Protein AF-A0A1A8JQ58-F1 (afdb_monomer)

pLDDT: mean 70.33, std 23.55, range [26.0, 95.44]

Radius of gyration: 21.91 Å; Cα contacts (8 Å, |Δi|>4): 118; chains: 1; bounding box: 47×57×50 Å

Foldseek 3Di:
DDDDDDDDDDDDPDPPDDDDDPDDDDDDDDPDDPPPQQWFAQPPPRDTDSCQLVCCVPVVCVPPLNVVLPVDDPPDPSSVVSSVVRRVNSLVVVQVVCVVVVDDDRRDDCVPPDPPPPVQWDAAPQPRDIDGVVCNVVCNVVPPSVVD

Secondary structure (DSSP, 8-state):
---------PPP------------------S--------EE-TTT--EESSHHHHHHHH-TTSHHHHHHHTSPTT-HHHHHHHHHHHHHHHHHHHHHHHHHS-S-----GGG-----GGGEEE-TTT--EEEHHHHHHHHHH-GGG--

Structure (mmCIF, N/CA/C/O backbone):
data_AF-A0A1A8JQ58-F1
#
_entry.id   AF-A0A1A8JQ58-F1
#
loop_
_atom_site.group_PDB
_atom_site.id
_atom_site.type_symbol
_atom_site.label_atom_id
_atom_site.label_alt_id
_atom_site.label_comp_id
_atom_site.label_asym_id
_atom_site.label_entity_id
_atom_site.label_seq_id
_atom_site.pdbx_PDB_ins_code
_atom_site.Cartn_x
_atom_site.Cartn_y
_atom_site.Cartn_z
_atom_site.occupancy
_atom_site.B_iso_or_equiv
_atom_site.auth_seq_id
_atom_site.auth_comp_id
_atom_site.auth_asym_id
_atom_site.auth_atom_id
_atom_site.pdbx_PDB_model_num
ATOM 1 N N . TRP A 1 1 ? -5.346 -40.065 -36.078 1.00 35.44 1 TRP A N 1
ATOM 2 C CA . TRP A 1 1 ? -5.705 -38.880 -35.277 1.00 35.44 1 TRP A CA 1
ATOM 3 C C . TRP A 1 1 ? -4.921 -38.886 -33.973 1.00 35.44 1 TRP A C 1
ATOM 5 O O . TRP A 1 1 ? -4.879 -39.916 -33.319 1.00 35.44 1 TRP A O 1
ATOM 15 N N . LYS A 1 2 ? -4.243 -37.777 -33.650 1.00 31.02 2 LYS A N 1
ATOM 16 C CA . LYS A 1 2 ? -3.506 -37.555 -32.393 1.00 31.02 2 LYS A CA 1
ATOM 17 C C . LYS A 1 2 ? -4.414 -36.861 -31.368 1.00 31.02 2 LYS A C 1
ATOM 19 O O . LYS A 1 2 ? -5.192 -36.009 -31.791 1.00 31.02 2 LYS A O 1
ATOM 24 N N . LYS A 1 3 ? -4.248 -37.172 -30.075 1.00 28.34 3 LYS A N 1
ATOM 25 C CA . LYS A 1 3 ? -4.543 -36.348 -28.872 1.00 28.34 3 LYS A CA 1
ATOM 26 C C . LYS A 1 3 ? -4.002 -37.116 -27.644 1.00 28.34 3 LYS A C 1
ATOM 28 O O . LYS A 1 3 ? -4.398 -38.256 -27.459 1.00 28.34 3 LYS A O 1
ATOM 33 N N . THR A 1 4 ? -2.863 -36.730 -27.054 1.00 28.05 4 THR A N 1
ATOM 34 C CA . THR A 1 4 ? -2.572 -35.682 -26.034 1.00 28.05 4 THR A CA 1
ATOM 35 C C . THR A 1 4 ? -2.567 -36.242 -24.611 1.00 28.05 4 THR A C 1
ATOM 37 O O . THR A 1 4 ? -3.642 -36.492 -24.087 1.00 28.05 4 THR A O 1
ATOM 40 N N . THR A 1 5 ? -1.384 -36.298 -23.986 1.00 27.77 5 THR A N 1
ATOM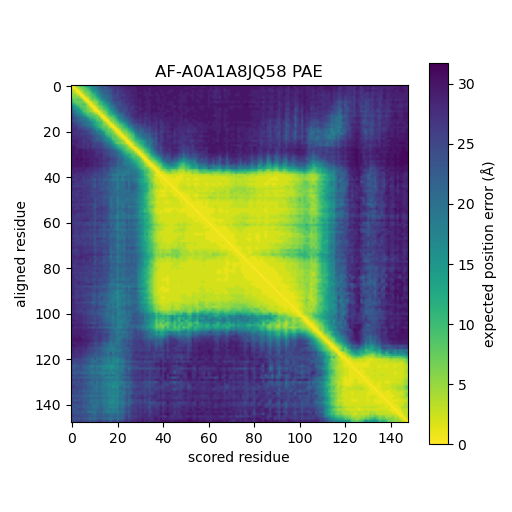 41 C CA . THR A 1 5 ? -1.175 -36.100 -22.537 1.00 27.77 5 THR A CA 1
ATOM 42 C C . THR A 1 5 ? 0.253 -35.588 -22.283 1.00 27.77 5 THR A C 1
ATOM 44 O O . THR A 1 5 ? 1.228 -36.285 -22.543 1.00 27.77 5 THR A O 1
ATOM 47 N N . GLU A 1 6 ? 0.313 -34.330 -21.836 1.00 29.55 6 GLU A N 1
ATOM 48 C CA . GLU A 1 6 ? 1.164 -33.792 -20.759 1.00 29.55 6 GLU A CA 1
ATOM 49 C C . GLU A 1 6 ? 2.694 -33.869 -20.915 1.00 29.55 6 GLU A C 1
ATOM 51 O O . GLU A 1 6 ? 3.373 -34.765 -20.425 1.00 29.55 6 GLU A O 1
ATOM 56 N N . THR A 1 7 ? 3.248 -32.833 -21.550 1.00 29.50 7 THR A N 1
ATOM 57 C CA . THR A 1 7 ? 4.674 -32.487 -21.508 1.00 29.50 7 THR A CA 1
ATOM 58 C C . THR A 1 7 ? 4.883 -31.404 -20.453 1.00 29.50 7 THR A C 1
ATOM 60 O O . THR A 1 7 ? 4.237 -30.357 -20.509 1.00 29.50 7 THR A O 1
ATOM 63 N N . GLY A 1 8 ? 5.777 -31.661 -19.494 1.00 31.98 8 GLY A N 1
ATOM 64 C CA . GLY A 1 8 ? 6.240 -30.666 -18.532 1.00 31.98 8 GLY A CA 1
ATOM 65 C C . GLY A 1 8 ? 6.781 -29.441 -19.260 1.00 31.98 8 GLY A C 1
ATOM 66 O O . GLY A 1 8 ? 7.659 -29.556 -20.112 1.00 31.98 8 GLY A O 1
ATOM 67 N N . GLN A 1 9 ? 6.222 -28.272 -18.959 1.00 29.97 9 GLN A N 1
ATOM 68 C CA . GLN A 1 9 ? 6.724 -27.026 -19.514 1.00 29.97 9 GLN A CA 1
ATOM 69 C C . GLN A 1 9 ? 7.868 -26.515 -18.650 1.00 29.97 9 GLN A C 1
ATOM 71 O O . GLN A 1 9 ? 7.718 -26.143 -17.487 1.00 29.97 9 GLN A O 1
ATOM 76 N N . GLU A 1 10 ? 9.024 -26.565 -19.285 1.00 26.00 10 GLU A N 1
ATOM 77 C CA . GLU A 1 10 ? 10.330 -26.162 -18.820 1.00 26.00 10 GLU A CA 1
ATOM 78 C C . GLU A 1 10 ? 10.377 -24.641 -18.627 1.00 26.00 10 GLU A C 1
ATOM 80 O O . GLU A 1 10 ? 9.840 -23.861 -19.417 1.00 26.00 10 GLU A O 1
ATOM 85 N N . ILE A 1 11 ? 11.003 -24.223 -17.531 1.00 31.53 11 ILE A N 1
ATOM 86 C CA . ILE A 1 11 ? 11.161 -22.825 -17.131 1.00 31.53 11 ILE A CA 1
ATOM 87 C C . ILE A 1 11 ? 12.134 -22.148 -18.113 1.00 31.53 11 ILE A C 1
ATOM 89 O O . ILE A 1 11 ? 13.271 -22.611 -18.232 1.00 31.53 11 ILE A O 1
ATOM 93 N N . PRO A 1 12 ? 11.756 -21.042 -18.785 1.00 28.25 12 PRO A N 1
ATOM 94 C CA . PRO A 1 12 ? 12.654 -20.341 -19.693 1.00 28.25 12 PRO A CA 1
ATOM 95 C C . PRO A 1 12 ? 13.896 -19.801 -18.976 1.00 28.25 12 PRO A C 1
ATOM 97 O O . PRO A 1 12 ? 13.846 -18.921 -18.113 1.00 28.25 12 PRO A O 1
ATOM 100 N N . SER A 1 13 ? 15.038 -20.338 -19.381 1.00 34.62 13 SER A N 1
ATOM 101 C CA . SER A 1 13 ? 16.385 -19.946 -18.997 1.00 34.62 13 SER A CA 1
ATOM 102 C C . SER A 1 13 ? 16.757 -18.577 -19.581 1.00 34.62 13 SER A C 1
ATOM 104 O O . SER A 1 13 ? 17.356 -18.491 -20.651 1.00 34.62 13 SER A O 1
ATOM 106 N N . SER A 1 14 ? 16.447 -17.491 -18.868 1.00 35.22 14 SER A N 1
ATOM 107 C CA . SER A 1 14 ? 17.116 -16.194 -19.075 1.00 35.22 14 SER A CA 1
ATOM 108 C C . SER A 1 14 ? 17.151 -15.314 -17.816 1.00 35.22 14 SER A C 1
ATOM 110 O O . SER A 1 14 ? 16.822 -14.132 -17.854 1.00 35.22 14 SER A O 1
ATOM 112 N N . LEU A 1 15 ? 17.598 -15.852 -16.679 1.00 38.97 15 LEU A N 1
ATOM 113 C CA . LEU A 1 15 ? 18.002 -15.028 -15.531 1.00 38.97 15 LEU A CA 1
ATOM 114 C C . LEU A 1 15 ? 19.450 -14.555 -15.724 1.00 38.97 15 LEU A C 1
ATOM 116 O O . LEU A 1 15 ? 20.378 -15.015 -15.061 1.00 38.97 15 LEU A O 1
ATOM 120 N N . LYS A 1 16 ? 19.658 -13.640 -16.677 1.00 38.31 16 LYS A N 1
ATOM 121 C CA . LYS A 1 16 ? 20.920 -12.903 -16.809 1.00 38.31 16 LYS A CA 1
ATOM 122 C C . LYS A 1 16 ? 20.882 -11.684 -15.883 1.00 38.31 16 LYS A C 1
ATOM 124 O O . LYS A 1 16 ? 20.325 -10.650 -16.213 1.00 38.31 16 LYS A O 1
ATOM 129 N N . THR A 1 17 ? 21.464 -11.884 -14.702 1.00 41.00 17 THR A N 1
ATOM 130 C CA . THR A 1 17 ? 22.245 -10.926 -13.900 1.00 41.00 17 THR A CA 1
ATOM 131 C C . THR A 1 17 ? 21.737 -9.478 -13.817 1.00 41.00 17 THR A C 1
ATOM 133 O O . THR A 1 17 ? 22.127 -8.631 -14.612 1.00 41.00 17 THR A O 1
ATOM 136 N N . CYS A 1 18 ? 21.031 -9.142 -12.735 1.00 30.58 18 CYS A N 1
ATOM 137 C CA . CYS A 1 18 ? 20.957 -7.763 -12.243 1.00 30.58 18 CYS A CA 1
ATOM 138 C C . CYS A 1 18 ? 22.007 -7.577 -11.137 1.00 30.58 18 CYS A C 1
ATOM 140 O O . CYS A 1 18 ? 21.738 -7.778 -9.956 1.00 30.58 18 CYS A O 1
ATOM 142 N N . LYS A 1 19 ? 23.237 -7.240 -11.535 1.00 43.31 19 LYS A N 1
ATOM 143 C CA . LYS A 1 19 ? 24.224 -6.609 -10.652 1.00 43.31 19 LYS A CA 1
ATOM 144 C C . LYS A 1 19 ? 24.022 -5.109 -10.795 1.00 43.31 19 LYS A C 1
ATOM 146 O O . LYS A 1 19 ? 24.192 -4.631 -11.905 1.00 43.31 19 LYS A O 1
ATOM 151 N N . ASN A 1 20 ? 23.637 -4.432 -9.715 1.00 35.34 20 ASN A N 1
ATOM 152 C CA . ASN A 1 20 ? 23.972 -3.038 -9.391 1.00 35.34 20 ASN A CA 1
ATOM 153 C C . ASN A 1 20 ? 23.455 -2.756 -7.970 1.00 35.34 20 ASN A C 1
ATOM 155 O O . ASN A 1 20 ? 22.331 -2.305 -7.771 1.00 35.34 20 ASN A O 1
ATOM 159 N N . ILE A 1 21 ? 24.278 -3.100 -6.977 1.00 37.28 21 ILE A N 1
ATOM 160 C CA . ILE A 1 21 ? 24.116 -2.686 -5.582 1.00 37.28 21 ILE A CA 1
ATOM 161 C C . ILE A 1 21 ? 25.004 -1.452 -5.426 1.00 37.28 21 ILE A C 1
ATOM 163 O O . ILE A 1 21 ? 26.226 -1.566 -5.483 1.00 37.28 21 ILE A O 1
ATOM 167 N N . LEU A 1 22 ? 24.408 -0.272 -5.272 1.00 36.56 22 LEU A N 1
ATOM 168 C CA . LEU A 1 22 ? 25.140 0.897 -4.790 1.00 36.56 22 LEU A CA 1
ATOM 169 C C . LEU A 1 22 ? 25.263 0.766 -3.268 1.00 36.56 22 LEU A C 1
ATOM 171 O O . LEU A 1 22 ? 24.379 1.160 -2.512 1.00 36.56 22 LEU A O 1
ATOM 175 N N . GLU A 1 23 ? 26.361 0.146 -2.838 1.00 33.22 23 GLU A N 1
ATOM 176 C CA . GLU A 1 23 ? 26.880 0.255 -1.477 1.00 33.22 23 GLU A CA 1
ATOM 177 C C . GLU A 1 23 ? 27.403 1.679 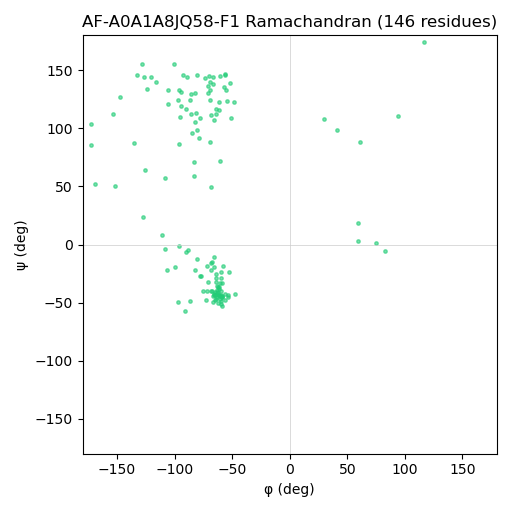-1.259 1.00 33.22 23 GLU A C 1
ATOM 179 O O . GLU A 1 23 ? 28.430 2.075 -1.815 1.00 33.22 23 GLU A O 1
ATOM 184 N N . THR A 1 24 ? 26.734 2.461 -0.416 1.00 32.97 24 THR A N 1
ATOM 185 C CA . THR A 1 24 ? 27.330 3.674 0.148 1.00 32.97 24 THR A CA 1
ATOM 186 C C . THR A 1 24 ? 28.211 3.282 1.333 1.00 32.97 24 THR A C 1
ATOM 188 O O . THR A 1 24 ? 27.734 2.787 2.354 1.00 32.97 24 THR A O 1
ATOM 191 N N . LYS A 1 25 ? 29.526 3.478 1.174 1.00 34.00 25 LYS A N 1
ATOM 192 C CA . LYS A 1 25 ? 30.558 3.240 2.196 1.00 34.00 25 LYS A CA 1
ATOM 193 C C . LYS A 1 25 ? 30.268 4.028 3.488 1.00 34.00 25 LYS A C 1
ATOM 195 O O . LYS A 1 25 ? 29.797 5.163 3.400 1.00 34.00 25 LYS A O 1
ATOM 200 N N . PRO A 1 26 ? 30.614 3.500 4.678 1.00 33.59 26 PRO A N 1
ATOM 201 C CA . PRO A 1 26 ? 30.534 4.262 5.912 1.00 33.59 26 PRO A CA 1
ATOM 202 C C . PRO A 1 26 ? 31.739 5.207 5.990 1.00 33.59 26 PRO A C 1
ATOM 204 O O . PRO A 1 26 ? 32.872 4.775 6.200 1.00 33.59 26 PRO A O 1
ATOM 207 N N . THR A 1 27 ? 31.504 6.505 5.829 1.00 32.59 27 THR A N 1
ATOM 208 C CA . THR A 1 27 ? 32.478 7.551 6.170 1.00 32.59 27 THR A CA 1
ATOM 209 C C . THR A 1 27 ? 31.937 8.419 7.299 1.00 32.59 27 THR A C 1
ATOM 211 O O . THR A 1 27 ? 30.741 8.674 7.399 1.00 32.59 27 THR A O 1
ATOM 214 N N . LYS A 1 28 ? 32.855 8.749 8.204 1.00 41.66 28 LYS A N 1
ATOM 215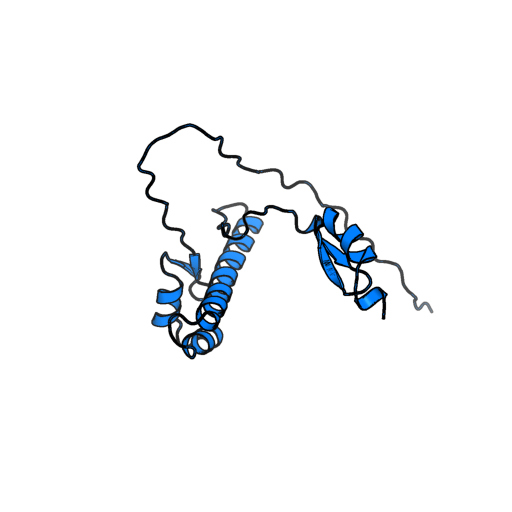 C CA . LYS A 1 28 ? 32.649 9.214 9.575 1.00 41.66 28 LYS A CA 1
ATOM 216 C C . LYS A 1 28 ? 31.984 10.598 9.646 1.00 41.66 28 LYS A C 1
ATOM 218 O O . LYS A 1 28 ? 32.265 11.450 8.819 1.00 41.66 28 LYS A O 1
ATOM 223 N N . GLU A 1 29 ? 31.134 10.735 10.665 1.00 47.94 29 GLU A N 1
ATOM 224 C CA . GLU A 1 29 ? 30.688 11.934 11.396 1.00 47.94 29 GLU A CA 1
ATOM 225 C C . GLU A 1 29 ? 30.636 13.290 10.667 1.00 47.94 29 GLU A C 1
ATOM 227 O O . GLU A 1 29 ? 31.647 13.963 10.533 1.00 47.94 29 GLU A O 1
ATOM 232 N N . ASP A 1 30 ? 29.411 13.763 10.390 1.00 37.75 30 ASP A N 1
ATOM 233 C CA . ASP A 1 30 ? 29.071 15.186 10.515 1.00 37.75 30 ASP A CA 1
ATOM 234 C C . ASP A 1 30 ? 27.602 15.381 10.944 1.00 37.75 30 ASP A C 1
ATOM 236 O O . ASP A 1 30 ? 26.656 14.813 10.385 1.00 37.75 30 ASP A O 1
ATOM 240 N N . LYS A 1 31 ? 27.408 16.160 12.011 1.00 48.34 31 LYS A N 1
ATOM 241 C CA . LYS A 1 31 ? 26.160 16.302 12.777 1.00 48.34 31 LYS A CA 1
ATOM 242 C C . LYS A 1 31 ? 25.169 17.302 12.156 1.00 48.34 31 LYS A C 1
ATOM 244 O O . LYS A 1 31 ? 24.781 18.239 12.840 1.00 48.34 31 LYS A O 1
ATOM 249 N N . ASN A 1 32 ? 24.705 17.138 10.912 1.00 47.56 32 ASN A N 1
ATOM 250 C CA . ASN A 1 32 ? 23.459 17.799 10.449 1.00 47.56 32 ASN A CA 1
ATOM 251 C C . ASN A 1 32 ? 22.940 17.300 9.085 1.00 47.56 32 ASN A C 1
ATOM 253 O O . ASN A 1 32 ? 22.664 18.092 8.188 1.00 47.56 32 ASN A O 1
ATOM 257 N N . ILE A 1 33 ? 22.768 15.994 8.881 1.00 48.44 33 ILE A N 1
ATOM 258 C CA . ILE A 1 33 ? 22.042 15.541 7.685 1.00 48.44 33 ILE A CA 1
ATOM 259 C C . ILE A 1 33 ? 20.545 15.684 7.977 1.00 48.44 33 ILE A C 1
ATOM 261 O O . ILE A 1 33 ? 19.947 14.831 8.636 1.00 48.44 33 ILE A O 1
ATOM 265 N N . LYS A 1 34 ? 19.925 16.777 7.505 1.00 49.91 34 LYS A N 1
ATOM 266 C CA . LYS A 1 34 ? 18.466 16.826 7.321 1.00 49.91 34 LYS A CA 1
ATOM 267 C C . LYS A 1 34 ? 18.100 15.581 6.517 1.00 49.91 34 LYS A C 1
ATOM 269 O O . LYS A 1 34 ? 18.469 15.495 5.349 1.00 49.91 34 LYS A O 1
ATOM 274 N N . LYS A 1 35 ? 17.434 14.605 7.150 1.00 48.22 35 LYS A N 1
ATOM 275 C CA . LYS A 1 35 ? 16.929 13.418 6.449 1.00 48.22 35 LYS A CA 1
ATOM 276 C C . LYS A 1 35 ? 16.195 13.904 5.194 1.00 48.22 35 LYS A C 1
ATOM 278 O O . LYS A 1 35 ? 15.297 14.741 5.347 1.00 48.22 35 LYS A O 1
ATOM 283 N N . PRO A 1 36 ? 16.575 13.459 3.985 1.00 53.03 36 PRO A N 1
ATOM 284 C CA . PRO A 1 36 ? 15.822 13.807 2.793 1.00 53.03 36 PRO A CA 1
ATOM 285 C C . PRO A 1 36 ? 14.370 13.379 3.021 1.00 53.03 36 PRO A C 1
ATOM 287 O O . PRO A 1 36 ? 14.105 12.297 3.547 1.00 53.03 36 PRO A O 1
ATOM 290 N N . SER A 1 37 ? 13.430 14.274 2.721 1.00 61.62 37 SER A N 1
ATOM 291 C CA . SER A 1 37 ? 12.008 13.957 2.835 1.00 61.62 37 SER A CA 1
ATOM 292 C C . SER A 1 37 ? 11.706 12.849 1.833 1.00 61.62 37 SER A C 1
ATOM 294 O O . SER A 1 37 ? 11.824 13.055 0.626 1.00 61.62 37 SER A O 1
ATOM 296 N N . ILE A 1 38 ? 11.381 11.660 2.343 1.00 73.69 38 ILE A N 1
ATOM 297 C CA . ILE A 1 38 ? 10.986 10.527 1.510 1.00 73.69 38 ILE A CA 1
ATOM 298 C C . ILE A 1 38 ? 9.681 10.926 0.820 1.00 73.69 38 ILE A C 1
ATOM 300 O O . ILE A 1 38 ? 8.677 11.213 1.475 1.00 73.69 38 ILE A O 1
ATOM 304 N N . LYS A 1 39 ? 9.725 11.006 -0.508 1.00 82.62 39 LYS A N 1
ATOM 305 C CA . LYS A 1 39 ? 8.550 11.217 -1.352 1.00 82.62 39 LYS A CA 1
ATOM 306 C C . LYS A 1 39 ? 7.963 9.859 -1.704 1.00 82.62 39 LYS A C 1
ATOM 308 O O . LYS A 1 39 ? 8.723 8.929 -1.935 1.00 82.62 39 LYS A O 1
ATOM 313 N N . HIS A 1 40 ? 6.642 9.779 -1.796 1.00 86.69 40 HIS A N 1
ATOM 314 C CA . HIS A 1 40 ? 5.912 8.599 -2.261 1.00 86.69 40 HIS A CA 1
ATOM 315 C C . HIS A 1 40 ? 5.071 8.948 -3.484 1.00 86.69 40 HIS A C 1
ATOM 317 O O . HIS A 1 40 ? 4.521 10.052 -3.553 1.00 86.69 40 HIS A O 1
ATOM 323 N N . PHE A 1 41 ? 4.939 8.022 -4.431 1.00 88.44 41 PHE A N 1
ATOM 324 C CA . PHE A 1 41 ? 4.086 8.208 -5.602 1.00 88.44 41 PHE A CA 1
ATOM 325 C C . PHE A 1 41 ? 2.633 7.890 -5.271 1.00 88.44 41 PHE A C 1
ATOM 327 O O . PHE A 1 41 ? 2.299 6.835 -4.736 1.00 88.44 41 PHE A O 1
ATOM 334 N N . CYS A 1 42 ? 1.737 8.799 -5.641 1.00 91.81 42 CYS A N 1
ATOM 335 C CA . CYS A 1 42 ? 0.311 8.547 -5.579 1.00 91.81 42 CYS A CA 1
ATOM 336 C C . CYS A 1 42 ? -0.096 7.543 -6.656 1.00 91.81 42 CYS A C 1
ATOM 338 O O . CYS A 1 42 ? 0.195 7.722 -7.840 1.00 91.81 42 CYS A O 1
ATOM 340 N N . PHE A 1 43 ? -0.841 6.515 -6.256 1.00 90.81 43 PHE A N 1
ATOM 341 C CA . PHE A 1 43 ? -1.386 5.539 -7.190 1.00 90.81 43 PHE A CA 1
ATOM 342 C C . PHE A 1 43 ? -2.400 6.152 -8.171 1.00 90.81 43 PHE A C 1
ATOM 344 O O . PHE A 1 43 ? -2.500 5.670 -9.292 1.00 90.81 43 PHE A O 1
ATOM 351 N N . TYR A 1 44 ? -3.127 7.207 -7.805 1.00 91.56 44 TYR A N 1
ATOM 352 C CA . TYR A 1 44 ? -4.206 7.749 -8.640 1.00 91.56 44 TYR A CA 1
ATOM 353 C C . TYR A 1 44 ? -3.709 8.837 -9.597 1.00 91.56 44 TYR A C 1
ATOM 355 O O . TYR A 1 44 ? -3.803 8.675 -10.811 1.00 91.56 44 TYR A O 1
ATOM 363 N N . CYS A 1 45 ? -3.098 9.906 -9.078 1.00 90.94 45 CYS A N 1
ATOM 364 C CA . CYS A 1 45 ? -2.610 11.017 -9.904 1.00 90.94 45 CYS A CA 1
ATOM 365 C C . CYS A 1 45 ? -1.174 10.835 -10.429 1.00 90.94 45 CYS A C 1
ATOM 367 O O . CYS A 1 45 ? -0.698 11.659 -11.203 1.00 90.94 45 CYS A O 1
ATOM 369 N N . LYS A 1 46 ? -0.476 9.759 -10.030 1.00 87.19 46 LYS A N 1
ATOM 370 C CA . LYS A 1 46 ? 0.894 9.414 -10.469 1.00 87.19 46 LYS A CA 1
ATOM 371 C C . LYS A 1 46 ? 1.958 10.476 -10.150 1.00 87.19 46 LYS A C 1
ATOM 373 O O . LYS A 1 46 ? 3.043 10.452 -10.723 1.00 87.19 46 LYS A O 1
ATOM 378 N N . MET A 1 47 ? 1.672 11.383 -9.216 1.00 87.94 47 MET A N 1
ATOM 379 C CA . MET A 1 47 ? 2.598 12.419 -8.745 1.00 87.94 47 MET A CA 1
ATOM 380 C C . MET A 1 47 ? 3.239 12.034 -7.405 1.00 87.94 47 MET A C 1
ATOM 382 O O . MET A 1 47 ? 2.672 11.253 -6.642 1.00 87.94 47 MET A O 1
ATOM 386 N N . ALA A 1 48 ? 4.419 12.588 -7.109 1.00 87.12 48 ALA A N 1
ATOM 387 C CA . ALA A 1 48 ? 5.165 12.308 -5.882 1.00 87.12 48 ALA A CA 1
ATOM 388 C C . ALA A 1 48 ? 4.877 13.337 -4.770 1.00 87.12 48 ALA A C 1
ATOM 390 O O . ALA A 1 48 ? 4.986 14.543 -4.993 1.00 87.12 48 ALA A O 1
ATOM 391 N N . PHE A 1 49 ? 4.584 12.869 -3.552 1.00 89.19 49 PHE A N 1
ATOM 392 C CA . PHE A 1 49 ? 4.227 13.703 -2.397 1.00 89.19 49 PHE A CA 1
ATOM 393 C C . PHE A 1 49 ? 5.001 13.317 -1.132 1.00 89.19 49 PHE A C 1
ATOM 395 O O . PHE A 1 49 ? 5.235 12.142 -0.865 1.00 89.19 49 PHE A O 1
ATOM 402 N N . ASN A 1 50 ? 5.324 14.311 -0.296 1.00 85.44 50 ASN A N 1
ATOM 403 C CA . ASN A 1 50 ? 5.950 14.099 1.021 1.00 85.44 50 ASN A CA 1
ATOM 404 C C . ASN A 1 50 ? 4.950 13.628 2.098 1.00 85.44 50 ASN A C 1
ATOM 406 O O . ASN A 1 50 ? 5.335 13.012 3.083 1.00 85.44 50 ASN A O 1
ATOM 410 N N . GLN A 1 51 ? 3.666 13.970 1.954 1.00 89.31 51 GLN A N 1
ATOM 411 C CA . GLN A 1 51 ? 2.596 13.624 2.900 1.00 89.31 51 GLN A CA 1
ATOM 412 C C . GLN A 1 51 ? 1.470 12.907 2.155 1.00 89.31 51 GLN A C 1
ATOM 414 O O . GLN A 1 51 ? 0.359 13.425 2.033 1.00 89.31 51 GLN A O 1
ATOM 419 N N . LEU A 1 52 ? 1.774 11.724 1.615 1.00 89.38 52 LEU A N 1
ATOM 420 C CA . LEU A 1 52 ? 0.873 11.037 0.693 1.00 89.38 52 LEU A CA 1
ATOM 421 C C . LEU A 1 52 ? -0.483 10.693 1.327 1.00 89.38 52 LEU A C 1
ATOM 423 O O . LEU A 1 52 ? -1.509 10.895 0.695 1.00 89.38 52 LEU A O 1
ATOM 427 N N . ALA A 1 53 ? -0.515 10.297 2.601 1.00 88.06 53 ALA A N 1
ATOM 428 C CA . ALA A 1 53 ? -1.766 10.065 3.328 1.00 88.06 53 ALA A CA 1
ATOM 429 C C . ALA A 1 53 ? -2.693 11.297 3.336 1.00 88.06 53 ALA A C 1
ATOM 431 O O . ALA A 1 53 ? -3.891 11.171 3.103 1.00 88.06 53 ALA A O 1
ATOM 432 N N . LYS A 1 54 ? -2.142 12.500 3.551 1.00 91.94 54 LYS A N 1
ATOM 433 C CA . LYS A 1 54 ? -2.919 13.749 3.546 1.00 91.94 54 LYS A CA 1
ATOM 434 C C . LYS A 1 54 ? -3.424 14.090 2.144 1.00 91.94 54 LYS A C 1
ATOM 436 O O . LYS A 1 54 ? -4.556 14.534 2.002 1.00 91.94 54 LYS A O 1
ATOM 441 N N . HIS A 1 55 ? -2.593 13.867 1.129 1.00 94.50 55 HIS A N 1
ATOM 442 C CA . HIS A 1 55 ? -2.997 14.015 -0.268 1.00 94.50 55 HIS A CA 1
ATOM 443 C C . HIS A 1 55 ? -4.148 13.061 -0.621 1.00 94.50 55 HIS A C 1
ATOM 445 O O . HIS A 1 55 ? -5.158 13.501 -1.154 1.00 94.50 55 HIS A O 1
ATOM 451 N N . LEU A 1 56 ? -4.046 11.781 -0.248 1.00 93.25 56 LEU A N 1
ATOM 452 C CA . LEU A 1 56 ? -5.108 10.803 -0.487 1.00 93.25 56 LEU A CA 1
ATOM 453 C C . LEU A 1 56 ? -6.425 11.233 0.174 1.00 93.25 56 LEU A C 1
ATOM 455 O O . LEU A 1 56 ? -7.469 11.195 -0.466 1.00 93.25 56 LEU A O 1
ATOM 459 N N . GLU A 1 57 ? -6.377 11.701 1.423 1.00 92.12 57 GLU A N 1
ATOM 460 C CA . GLU A 1 57 ? -7.566 12.185 2.138 1.00 92.12 57 GLU A CA 1
ATOM 461 C C . GLU A 1 57 ? -8.217 13.414 1.490 1.00 92.12 57 GLU A C 1
ATOM 463 O O . GLU A 1 57 ? -9.439 13.535 1.525 1.00 92.12 57 GLU A O 1
ATOM 468 N N . ASN A 1 58 ? -7.430 14.327 0.924 1.00 93.62 58 ASN A N 1
ATOM 469 C CA . ASN A 1 58 ? -7.945 15.580 0.374 1.00 93.62 58 ASN A CA 1
ATOM 470 C C . ASN A 1 58 ? -8.408 15.435 -1.078 1.00 93.62 58 ASN A C 1
ATOM 472 O O . ASN A 1 58 ? -9.506 15.864 -1.420 1.00 93.62 58 ASN A O 1
ATOM 476 N N . ASP A 1 59 ? -7.569 14.833 -1.918 1.00 93.06 59 ASP A N 1
ATOM 477 C CA . ASP A 1 59 ? -7.732 14.823 -3.373 1.00 93.06 59 ASP A CA 1
ATOM 478 C C . ASP A 1 59 ? -8.352 13.512 -3.889 1.00 93.06 59 ASP A C 1
ATOM 480 O O . ASP A 1 59 ? -8.894 13.476 -4.991 1.00 93.06 59 ASP A O 1
ATOM 484 N N . HIS A 1 60 ? -8.306 12.433 -3.095 1.00 95.44 60 HIS A N 1
ATOM 485 C CA . HIS A 1 60 ? -8.761 11.092 -3.487 1.00 95.44 60 HIS A CA 1
ATOM 486 C C . HIS A 1 60 ? -9.750 10.464 -2.493 1.00 95.44 60 HIS A C 1
ATOM 488 O O . HIS A 1 60 ? -9.918 9.249 -2.468 1.00 95.44 60 HIS A O 1
ATOM 494 N N . SER A 1 61 ? -10.456 11.269 -1.693 1.00 92.44 61 SER A N 1
ATOM 495 C CA . SER A 1 61 ? -11.447 10.769 -0.721 1.00 92.44 61 SER A CA 1
ATOM 496 C C . SER A 1 61 ? -12.599 9.970 -1.343 1.00 92.44 61 SER A C 1
ATOM 498 O O . SER A 1 61 ? -13.205 9.154 -0.651 1.00 92.44 61 SER A O 1
ATOM 500 N N . GLY A 1 62 ? -12.894 10.193 -2.627 1.00 91.12 62 GLY A N 1
ATOM 501 C CA . GLY A 1 62 ? -13.921 9.467 -3.379 1.00 91.12 62 GLY A CA 1
ATOM 502 C C . GLY A 1 62 ? -13.484 8.097 -3.909 1.00 91.12 62 GLY A C 1
ATOM 503 O O . GLY A 1 62 ? -14.336 7.317 -4.329 1.00 91.12 62 GLY A O 1
ATOM 504 N N . GLU A 1 63 ? -12.189 7.779 -3.886 1.00 94.44 63 GLU A N 1
ATOM 505 C CA . GLU A 1 63 ? -11.686 6.478 -4.332 1.00 94.44 63 GLU A CA 1
ATOM 506 C C . GLU A 1 63 ? -12.087 5.392 -3.338 1.00 94.44 63 GLU A C 1
ATOM 508 O O . GLU A 1 63 ? -11.947 5.581 -2.133 1.00 94.44 63 GLU A O 1
ATOM 513 N N . ILE A 1 64 ? -12.542 4.231 -3.816 1.00 93.81 64 ILE A N 1
ATOM 514 C CA . ILE A 1 64 ? -13.104 3.168 -2.959 1.00 93.81 64 ILE A CA 1
ATOM 515 C C . ILE A 1 64 ? -12.133 2.774 -1.834 1.00 93.81 64 ILE A C 1
ATOM 517 O O . ILE A 1 64 ? -12.525 2.681 -0.669 1.00 93.81 64 ILE A O 1
ATOM 521 N N . ASP A 1 65 ? -10.856 2.590 -2.172 1.00 91.50 65 ASP A N 1
ATOM 522 C CA . ASP A 1 65 ? -9.821 2.148 -1.233 1.00 91.50 65 ASP A CA 1
ATOM 523 C C . ASP A 1 65 ? -9.532 3.224 -0.168 1.00 91.50 65 ASP A C 1
ATOM 525 O O . ASP A 1 65 ? -9.375 2.923 1.019 1.00 91.50 65 ASP A O 1
ATOM 529 N N . VAL A 1 66 ? -9.510 4.495 -0.584 1.00 92.88 66 VAL A N 1
ATOM 530 C CA . VAL A 1 66 ? -9.278 5.648 0.296 1.00 92.88 66 VAL A CA 1
ATOM 531 C C . VAL A 1 66 ? -10.502 5.896 1.170 1.00 92.88 66 VAL A C 1
ATOM 533 O O . VAL A 1 66 ? -10.362 6.011 2.385 1.00 92.88 66 VAL A O 1
ATOM 536 N N . ALA A 1 67 ? -11.699 5.905 0.582 1.00 94.75 67 ALA A N 1
ATOM 537 C CA . ALA A 1 67 ? -12.980 6.012 1.267 1.00 94.75 67 ALA A CA 1
ATOM 538 C C . ALA A 1 67 ? -13.104 4.939 2.358 1.00 94.75 67 ALA A C 1
ATOM 540 O O . ALA A 1 67 ? -13.495 5.226 3.491 1.00 94.75 67 ALA A O 1
ATOM 541 N N . HIS A 1 68 ? -12.704 3.702 2.055 1.00 93.81 68 HIS A N 1
ATOM 542 C CA . HIS A 1 68 ? -12.661 2.627 3.038 1.00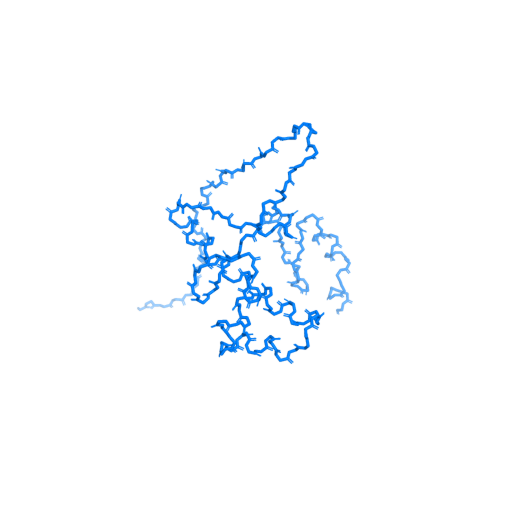 93.81 68 HIS A CA 1
ATOM 543 C C . HIS A 1 68 ? -11.669 2.923 4.173 1.00 93.81 68 HIS A C 1
ATOM 545 O O . HIS A 1 68 ? -12.028 2.777 5.343 1.00 93.81 68 HIS A O 1
ATOM 551 N N . ALA A 1 69 ? -10.461 3.397 3.861 1.00 92.94 69 ALA A N 1
ATOM 552 C CA . ALA A 1 69 ? -9.463 3.754 4.866 1.00 92.94 69 ALA A CA 1
ATOM 553 C C . ALA A 1 69 ? -9.922 4.903 5.783 1.00 92.94 69 ALA A C 1
ATOM 555 O O . ALA A 1 69 ? -9.767 4.822 7.006 1.00 92.94 69 ALA A O 1
ATOM 556 N N . ILE A 1 70 ? -10.526 5.959 5.228 1.00 92.69 70 ILE A N 1
ATOM 557 C CA . ILE A 1 70 ? -10.921 7.150 5.995 1.00 92.69 70 ILE A CA 1
ATOM 558 C C . ILE A 1 70 ? -12.115 6.922 6.926 1.00 92.69 70 ILE A C 1
ATOM 560 O O . ILE A 1 70 ? -12.284 7.707 7.862 1.00 92.69 70 ILE A O 1
ATOM 564 N N . ARG A 1 71 ? -12.907 5.858 6.717 1.00 93.94 71 ARG A N 1
ATOM 565 C CA . ARG A 1 71 ? -13.994 5.455 7.634 1.00 93.94 71 ARG A CA 1
ATOM 566 C C . ARG A 1 71 ? -13.475 5.043 9.009 1.00 93.94 71 ARG A C 1
ATOM 568 O O . ARG A 1 71 ? -14.202 5.151 9.992 1.00 93.94 71 ARG A O 1
ATOM 575 N N . PHE A 1 72 ? -12.228 4.586 9.094 1.00 92.94 72 PHE A N 1
ATOM 576 C CA . PHE A 1 72 ? -11.601 4.268 10.371 1.00 92.94 72 PHE A CA 1
ATOM 577 C C . PHE A 1 72 ? -11.087 5.542 11.058 1.00 92.94 72 PHE A C 1
ATOM 579 O O . PHE A 1 72 ? -10.596 6.446 10.378 1.00 92.94 72 PHE A O 1
ATOM 586 N N . PRO A 1 73 ? -11.118 5.633 12.400 1.00 90.94 73 PRO A N 1
ATOM 587 C CA . PRO A 1 73 ? -10.629 6.804 13.123 1.00 90.94 73 PRO A CA 1
ATOM 588 C C . PRO A 1 73 ? -9.169 7.146 12.795 1.00 90.94 73 PRO A C 1
ATOM 590 O O . PRO A 1 73 ? -8.332 6.255 12.586 1.00 90.94 73 PRO A O 1
ATOM 593 N N . LYS A 1 74 ? -8.847 8.446 12.787 1.00 89.56 74 LYS A N 1
ATOM 594 C CA . LYS A 1 74 ? -7.463 8.930 12.661 1.00 89.56 74 LYS A CA 1
ATOM 595 C C . LYS A 1 74 ? -6.603 8.345 13.788 1.00 89.56 74 LYS A C 1
ATOM 597 O O . LYS A 1 74 ? -7.040 8.280 14.931 1.00 89.56 74 LYS A O 1
ATOM 602 N N . GLY A 1 75 ? -5.400 7.881 13.450 1.00 83.31 75 GLY A N 1
ATOM 603 C CA . GLY A 1 75 ? -4.485 7.222 14.393 1.00 83.31 75 GLY A CA 1
ATOM 604 C C . GLY A 1 75 ? -4.751 5.730 14.631 1.00 83.31 75 GLY A C 1
ATOM 605 O O . GLY A 1 75 ? -3.950 5.074 15.293 1.00 83.31 75 GLY A O 1
ATOM 606 N N . SER A 1 76 ? -5.826 5.154 14.078 1.00 91.75 76 SER A N 1
ATOM 607 C CA . SER A 1 76 ? -6.026 3.703 14.151 1.00 91.75 76 SER A CA 1
ATOM 608 C C . SER A 1 76 ? -5.001 2.955 13.289 1.00 91.75 76 SER A C 1
ATOM 610 O O . SER A 1 76 ? -4.705 3.348 12.158 1.00 91.75 76 SER A O 1
ATOM 612 N N . LYS A 1 77 ? -4.498 1.823 13.802 1.00 88.94 77 LYS A N 1
ATOM 613 C CA . LYS A 1 77 ? -3.576 0.946 13.056 1.00 88.94 77 LYS A CA 1
ATOM 614 C C . LYS A 1 77 ? -4.187 0.442 11.747 1.00 88.94 77 LYS A C 1
ATOM 616 O O . LYS A 1 77 ? -3.476 0.267 10.764 1.00 88.94 77 LYS A O 1
ATOM 621 N N . VAL A 1 78 ? -5.505 0.234 11.731 1.00 87.94 78 VAL A N 1
ATOM 622 C CA . VAL A 1 78 ? -6.242 -0.212 10.542 1.00 87.94 78 VAL A CA 1
ATOM 623 C C . VAL A 1 78 ? -6.221 0.867 9.460 1.00 87.94 78 VAL A C 1
ATOM 625 O O . VAL A 1 78 ? -5.816 0.574 8.339 1.00 87.94 78 VAL A O 1
ATOM 628 N N . ARG A 1 79 ? -6.548 2.126 9.801 1.00 91.88 79 ARG A N 1
ATOM 629 C CA . ARG A 1 79 ? -6.446 3.259 8.862 1.00 91.88 79 ARG A CA 1
ATOM 630 C C . ARG A 1 79 ? -5.035 3.390 8.302 1.00 91.88 79 ARG A C 1
ATOM 632 O O . ARG A 1 79 ? -4.875 3.524 7.096 1.00 91.88 79 ARG A O 1
ATOM 639 N N . GLN A 1 80 ? -4.028 3.334 9.174 1.00 89.06 80 GLN A N 1
ATOM 640 C CA . GLN A 1 80 ? -2.628 3.431 8.765 1.00 89.06 80 GLN A CA 1
ATOM 641 C C . GLN A 1 80 ? -2.253 2.314 7.786 1.00 89.06 80 GLN A C 1
ATOM 643 O O . GLN A 1 80 ? -1.744 2.600 6.712 1.00 89.06 80 GLN A O 1
ATOM 648 N N . THR A 1 81 ? -2.595 1.064 8.105 1.00 88.31 81 THR A N 1
ATOM 649 C CA . THR A 1 81 ? -2.303 -0.094 7.246 1.00 88.31 81 THR A CA 1
ATOM 650 C C . THR A 1 81 ? -2.944 0.041 5.864 1.00 88.31 81 THR A C 1
ATOM 652 O O . THR A 1 81 ? -2.299 -0.248 4.860 1.00 88.31 81 THR A O 1
ATOM 655 N N . LEU A 1 82 ? -4.201 0.492 5.796 1.00 89.25 82 LEU A N 1
ATOM 656 C CA . LEU A 1 82 ? -4.911 0.677 4.527 1.00 89.25 82 LEU A CA 1
ATOM 657 C C . LEU A 1 82 ? -4.290 1.799 3.685 1.00 89.25 82 LEU A C 1
ATOM 659 O O . LEU A 1 82 ? -4.067 1.619 2.491 1.00 89.25 82 LEU A O 1
ATOM 663 N N . LEU A 1 83 ? -3.951 2.936 4.299 1.00 90.00 83 LEU A N 1
ATOM 664 C CA . LEU A 1 83 ? -3.270 4.024 3.592 1.00 90.00 83 LEU A CA 1
ATOM 665 C C . LEU A 1 83 ? -1.872 3.596 3.126 1.00 90.00 83 LEU A C 1
ATOM 667 O O . LEU A 1 83 ? -1.513 3.856 1.981 1.00 90.00 83 LEU A O 1
ATOM 671 N N . ASP A 1 84 ? -1.124 2.862 3.950 1.00 88.69 84 ASP A N 1
ATOM 672 C CA . ASP A 1 84 ? 0.188 2.325 3.582 1.00 88.69 84 ASP A CA 1
ATOM 673 C C . ASP A 1 84 ? 0.094 1.356 2.397 1.00 88.69 84 ASP A C 1
ATOM 675 O O . ASP A 1 84 ? 0.980 1.341 1.543 1.00 88.69 84 ASP A O 1
ATOM 679 N N . GLN A 1 85 ? -0.967 0.551 2.295 1.00 88.94 85 GLN A N 1
ATOM 680 C CA . GLN A 1 85 ? -1.193 -0.307 1.126 1.00 88.94 85 GLN A CA 1
ATOM 681 C C . GLN A 1 85 ? -1.349 0.515 -0.157 1.00 88.94 85 GLN A C 1
ATOM 683 O O . GLN A 1 85 ? -0.738 0.179 -1.172 1.00 88.94 85 GLN A O 1
ATOM 688 N N . ILE A 1 86 ? -2.109 1.610 -0.102 1.00 90.94 86 ILE A N 1
ATOM 689 C CA . ILE A 1 86 ? -2.310 2.514 -1.241 1.00 90.94 86 ILE A CA 1
ATOM 690 C C . ILE A 1 86 ? -0.988 3.203 -1.613 1.00 90.94 86 ILE A C 1
ATOM 692 O O . ILE A 1 86 ? -0.629 3.241 -2.792 1.00 90.94 86 ILE A O 1
ATOM 696 N N . CYS A 1 87 ? -0.223 3.668 -0.620 1.00 89.06 87 CYS A N 1
ATOM 697 C CA . CYS A 1 87 ? 1.107 4.251 -0.818 1.00 89.06 87 CYS A CA 1
ATOM 698 C C . CYS A 1 87 ? 2.067 3.258 -1.492 1.00 89.06 87 CYS A C 1
ATOM 700 O O . CYS A 1 87 ? 2.633 3.545 -2.545 1.00 89.06 87 CYS A O 1
ATOM 702 N N . ASN A 1 88 ? 2.190 2.048 -0.936 1.00 85.69 88 ASN A N 1
ATOM 703 C CA . ASN A 1 88 ? 3.068 1.006 -1.471 1.00 85.69 88 ASN A CA 1
ATOM 704 C C . ASN A 1 88 ? 2.679 0.602 -2.902 1.00 85.69 88 ASN A C 1
ATOM 706 O O . ASN A 1 88 ? 3.551 0.261 -3.700 1.00 85.69 88 ASN A O 1
ATOM 710 N N . LYS A 1 89 ? 1.384 0.629 -3.240 1.00 86.00 89 LYS A N 1
ATOM 711 C CA . LYS A 1 89 ? 0.892 0.336 -4.592 1.00 86.00 89 LYS A CA 1
ATOM 712 C C . LYS A 1 89 ? 1.358 1.387 -5.602 1.00 86.00 89 LYS A C 1
ATOM 714 O O . LYS A 1 89 ? 1.774 1.024 -6.701 1.00 86.00 89 LYS A O 1
ATOM 719 N N . GLY A 1 90 ? 1.312 2.666 -5.228 1.00 88.12 90 GLY A N 1
ATOM 720 C CA . GLY A 1 90 ? 1.807 3.762 -6.062 1.00 88.12 90 GLY A CA 1
ATOM 721 C C . GLY A 1 90 ? 3.316 3.677 -6.295 1.00 88.12 90 GLY A C 1
ATOM 722 O O . GLY A 1 90 ? 3.762 3.708 -7.444 1.00 88.12 90 GLY A O 1
ATOM 723 N N . ASP A 1 91 ? 4.086 3.450 -5.230 1.00 85.38 91 ASP A N 1
ATOM 724 C CA . ASP A 1 91 ? 5.541 3.268 -5.317 1.00 85.38 91 ASP A CA 1
ATOM 725 C C . ASP A 1 91 ? 5.914 2.040 -6.161 1.00 85.38 91 ASP A C 1
ATOM 727 O O . ASP A 1 91 ? 6.820 2.098 -6.991 1.00 85.38 91 ASP A O 1
ATOM 731 N N . TYR A 1 92 ? 5.192 0.927 -5.997 1.00 84.38 92 TYR A N 1
ATOM 732 C CA . TYR A 1 92 ? 5.414 -0.287 -6.780 1.00 84.38 92 TYR A CA 1
ATOM 733 C C . TYR A 1 92 ? 5.207 -0.057 -8.280 1.00 84.38 92 TYR A C 1
ATOM 735 O O . TYR A 1 92 ? 6.021 -0.507 -9.088 1.00 84.38 92 TYR A O 1
ATOM 743 N N . GLU A 1 93 ? 4.141 0.644 -8.670 1.00 82.88 93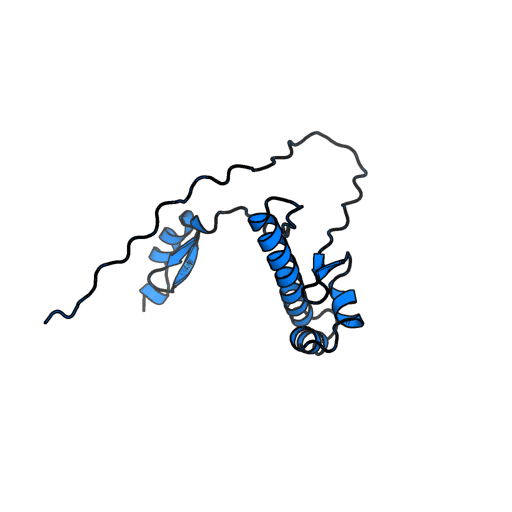 GLU A N 1
ATOM 744 C CA . GLU A 1 93 ? 3.874 0.924 -10.081 1.00 82.88 93 GLU A CA 1
ATOM 745 C C . GLU A 1 93 ? 4.960 1.812 -10.696 1.00 82.88 93 GLU A C 1
ATOM 747 O O . GLU A 1 93 ? 5.429 1.527 -11.802 1.00 82.88 93 GLU A O 1
ATOM 752 N N . HIS A 1 94 ? 5.390 2.852 -9.976 1.00 82.50 94 HIS A N 1
ATOM 753 C CA . HIS A 1 94 ? 6.502 3.704 -10.396 1.00 82.50 94 HIS A CA 1
ATOM 754 C C . HIS A 1 94 ? 7.793 2.896 -10.547 1.00 82.50 94 HIS A C 1
ATOM 756 O O . HIS A 1 94 ? 8.405 2.897 -11.613 1.00 82.50 94 HIS A O 1
ATOM 762 N N . ASN A 1 95 ? 8.159 2.116 -9.531 1.00 81.69 95 ASN A N 1
ATOM 763 C CA . ASN A 1 95 ? 9.359 1.283 -9.562 1.00 81.69 95 ASN A CA 1
ATOM 764 C C . ASN A 1 95 ? 9.326 0.266 -10.706 1.00 81.69 95 ASN A C 1
ATOM 766 O O . ASN A 1 95 ? 10.338 0.050 -11.366 1.00 81.69 95 ASN A O 1
ATOM 770 N N . CYS A 1 96 ? 8.170 -0.345 -10.979 1.00 77.31 96 CYS A N 1
ATOM 771 C CA . CYS A 1 96 ? 8.014 -1.266 -12.101 1.00 77.31 96 CYS A CA 1
ATOM 772 C C . CYS A 1 96 ? 8.239 -0.560 -13.447 1.00 77.31 96 CYS A C 1
ATOM 774 O O . CYS A 1 96 ? 8.871 -1.135 -14.334 1.00 77.31 96 CYS A O 1
ATOM 776 N N . LYS A 1 97 ? 7.765 0.685 -13.600 1.00 72.56 97 LYS A N 1
ATOM 777 C CA . LYS A 1 97 ? 8.032 1.502 -14.794 1.00 72.56 97 LYS A CA 1
ATOM 778 C C . LYS A 1 97 ? 9.518 1.829 -14.921 1.00 72.56 97 LYS A C 1
ATOM 780 O O . LYS A 1 97 ? 10.078 1.582 -15.981 1.00 72.56 97 LYS A O 1
ATOM 785 N N . VAL A 1 98 ? 10.166 2.281 -13.848 1.00 74.94 98 VAL A N 1
ATOM 786 C CA . VAL A 1 98 ? 11.610 2.587 -13.840 1.00 74.94 98 VAL A CA 1
ATOM 787 C C . VAL A 1 98 ? 12.443 1.356 -14.205 1.00 74.94 98 VAL A C 1
ATOM 789 O O . VAL A 1 98 ? 13.316 1.437 -15.061 1.00 74.94 98 VAL A O 1
ATOM 792 N N . VAL A 1 99 ? 12.134 0.188 -13.632 1.00 72.25 99 VAL A N 1
ATOM 793 C CA . VAL A 1 99 ? 12.838 -1.069 -13.945 1.00 72.25 99 VAL A CA 1
ATOM 794 C C . VAL A 1 99 ? 12.666 -1.473 -15.412 1.00 72.25 99 VAL A C 1
ATOM 796 O O . VAL A 1 99 ? 13.603 -1.992 -16.011 1.00 72.25 99 VAL A O 1
ATOM 799 N N . LYS A 1 100 ? 11.487 -1.244 -16.002 1.00 67.88 100 LYS A N 1
ATOM 800 C CA . LYS A 1 100 ? 11.222 -1.563 -17.414 1.00 67.88 100 LYS A CA 1
ATOM 801 C C . LYS A 1 100 ? 11.873 -0.574 -18.377 1.00 67.88 100 LYS A C 1
ATOM 803 O O . LYS A 1 100 ? 12.364 -0.998 -19.416 1.00 67.88 100 LYS A O 1
ATOM 808 N N . SER A 1 101 ? 11.852 0.714 -18.048 1.00 69.25 101 SER A N 1
ATOM 809 C CA . SER A 1 101 ? 12.389 1.776 -18.904 1.00 69.25 101 SER A CA 1
ATOM 810 C C . SER A 1 101 ? 13.904 1.943 -18.766 1.00 69.25 101 SER A C 1
ATOM 812 O O . SER A 1 101 ? 14.533 2.476 -19.669 1.00 69.25 101 SER A O 1
ATOM 814 N N . GLY A 1 102 ? 14.498 1.497 -17.653 1.00 63.59 102 GLY A N 1
ATOM 815 C CA . GLY A 1 102 ? 15.926 1.668 -17.361 1.00 63.59 102 GLY A CA 1
ATOM 816 C C . GLY A 1 102 ? 16.323 3.091 -16.949 1.00 63.59 102 GLY A C 1
ATOM 817 O O . GLY A 1 102 ? 17.493 3.338 -16.671 1.00 63.59 102 GLY A O 1
ATOM 818 N N . GLU A 1 103 ? 15.361 4.011 -16.872 1.00 55.03 103 GLU A N 1
ATOM 819 C CA . GLU A 1 103 ? 15.558 5.426 -16.562 1.00 55.03 103 GLU A CA 1
ATOM 820 C C . GLU A 1 103 ? 14.694 5.830 -15.355 1.00 55.03 103 GLU A C 1
ATOM 822 O O . GLU A 1 103 ? 13.506 5.501 -15.289 1.00 55.03 103 GLU A O 1
ATOM 827 N N . GLY A 1 104 ? 15.290 6.553 -14.398 1.00 60.19 104 GLY A N 1
ATOM 828 C CA . GLY A 1 104 ? 14.620 7.084 -13.204 1.00 60.19 104 GLY A CA 1
ATOM 829 C C . GLY A 1 104 ? 15.141 6.533 -11.870 1.00 60.19 104 GLY A C 1
ATOM 830 O O . GLY A 1 104 ? 15.984 5.640 -11.819 1.00 60.19 104 GLY A O 1
ATOM 831 N N . GLU A 1 105 ? 14.631 7.088 -10.767 1.00 63.78 105 GLU A N 1
ATOM 832 C CA . GLU A 1 105 ? 14.980 6.685 -9.398 1.00 63.78 105 GLU A CA 1
ATOM 833 C C . GLU A 1 105 ? 13.948 5.694 -8.835 1.00 63.78 105 GLU A C 1
ATOM 835 O O . GLU A 1 105 ? 12.736 5.913 -8.936 1.00 63.78 105 GLU A O 1
ATOM 840 N N . ILE A 1 106 ? 14.433 4.604 -8.230 1.00 66.31 106 ILE A N 1
ATOM 841 C CA . ILE A 1 106 ? 13.609 3.586 -7.563 1.00 66.31 106 ILE A CA 1
ATOM 842 C C . ILE A 1 106 ? 13.372 4.017 -6.116 1.00 66.31 106 ILE A C 1
ATOM 844 O O . ILE A 1 106 ? 14.319 4.186 -5.346 1.00 66.31 106 ILE A O 1
ATOM 848 N N . LEU A 1 107 ? 12.107 4.118 -5.713 1.00 65.12 107 LEU A N 1
ATOM 849 C CA . LEU A 1 107 ? 11.746 4.346 -4.320 1.00 65.12 107 LEU A CA 1
ATOM 850 C C . LEU A 1 107 ? 11.752 3.027 -3.549 1.00 65.12 107 LEU A C 1
ATOM 852 O O . LEU A 1 107 ? 10.843 2.207 -3.673 1.00 65.12 107 LEU A O 1
ATOM 856 N N . VAL A 1 108 ? 12.771 2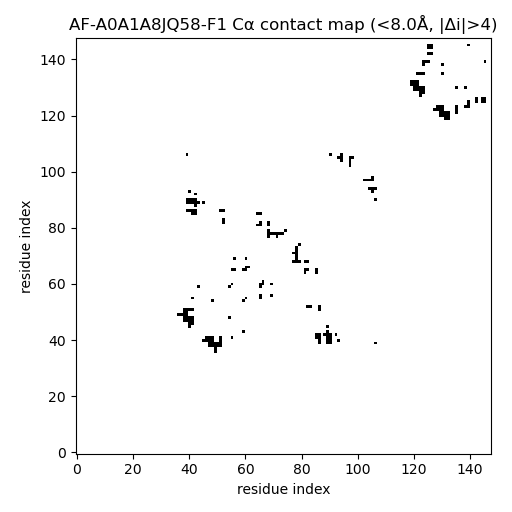.807 -2.726 1.00 58.78 108 VAL A N 1
ATOM 857 C CA . VAL A 1 108 ? 12.830 1.632 -1.851 1.00 58.78 108 VAL A CA 1
ATOM 858 C C . VAL A 1 108 ? 12.278 2.010 -0.480 1.00 58.78 108 VAL A C 1
ATOM 860 O O . VAL A 1 108 ? 12.823 2.873 0.201 1.00 58.78 108 VAL A O 1
ATOM 863 N N . ASN A 1 109 ? 11.201 1.349 -0.051 1.00 52.00 109 ASN A N 1
ATOM 864 C CA . ASN A 1 109 ? 10.682 1.501 1.306 1.00 52.00 109 ASN A CA 1
ATOM 865 C C . ASN A 1 109 ? 11.713 0.947 2.315 1.00 52.00 109 ASN A C 1
ATOM 867 O O . ASN A 1 109 ? 11.886 -0.270 2.433 1.00 52.00 109 ASN A O 1
ATOM 871 N N . GLU A 1 110 ? 12.392 1.836 3.048 1.00 47.97 110 GLU A N 1
ATOM 872 C CA . GLU A 1 110 ? 13.431 1.508 4.041 1.00 47.97 110 GLU A CA 1
ATOM 873 C C . GLU A 1 110 ? 12.930 0.584 5.170 1.00 47.97 110 GLU A C 1
ATOM 875 O O . GLU A 1 110 ? 13.739 -0.080 5.826 1.00 47.97 110 GLU A O 1
ATOM 880 N N . ALA A 1 111 ? 11.609 0.472 5.378 1.00 41.06 111 ALA A N 1
ATOM 881 C CA . ALA A 1 111 ? 11.010 -0.448 6.353 1.00 41.06 111 ALA A CA 1
ATOM 882 C C . ALA A 1 111 ? 11.191 -1.932 5.981 1.00 41.06 111 ALA A C 1
ATOM 884 O O . ALA A 1 111 ? 11.050 -2.811 6.831 1.00 41.06 111 ALA A O 1
ATOM 885 N N . LYS A 1 112 ? 11.566 -2.225 4.731 1.00 39.28 112 LYS A N 1
ATOM 886 C CA . LYS A 1 112 ? 12.007 -3.549 4.285 1.00 39.28 112 LYS A CA 1
ATOM 887 C C . LYS A 1 112 ? 13.509 -3.526 4.021 1.00 39.28 112 LYS A C 1
ATOM 889 O O . LYS A 1 112 ? 13.972 -3.877 2.942 1.00 39.28 112 LYS A O 1
ATOM 894 N N . LYS A 1 113 ? 14.290 -3.156 5.043 1.00 37.41 113 LYS A N 1
ATOM 895 C CA . LYS A 1 113 ? 15.752 -3.349 5.112 1.00 37.41 113 LYS A CA 1
ATOM 896 C C . LYS A 1 113 ? 16.146 -4.826 5.238 1.00 37.41 113 LYS A C 1
ATOM 898 O O . LYS A 1 113 ? 16.949 -5.225 6.072 1.00 37.41 113 LYS A O 1
ATOM 903 N N . GLN A 1 114 ? 15.577 -5.649 4.377 1.00 33.94 114 GLN A N 1
ATOM 904 C CA . GLN A 1 114 ? 16.117 -6.933 3.999 1.00 33.94 114 GLN A CA 1
ATOM 905 C C . GLN A 1 114 ? 15.961 -6.976 2.484 1.00 33.94 114 GLN A C 1
ATOM 907 O O . GLN A 1 114 ? 14.961 -7.461 1.963 1.00 33.94 114 GLN A O 1
ATOM 912 N N . CYS A 1 115 ? 16.969 -6.454 1.777 1.00 40.31 115 CYS A N 1
ATOM 913 C CA . CYS A 1 115 ? 17.341 -6.988 0.469 1.00 40.31 115 CYS A CA 1
ATOM 914 C C . CYS A 1 115 ? 17.742 -8.453 0.683 1.00 40.31 115 CYS A C 1
ATOM 916 O O . CYS A 1 115 ? 18.914 -8.808 0.698 1.00 40.31 115 CYS A O 1
ATOM 918 N N . ILE A 1 116 ? 16.749 -9.283 0.957 1.00 43.84 116 ILE A N 1
ATOM 919 C CA . ILE A 1 116 ? 16.827 -10.722 0.891 1.00 43.84 116 ILE A CA 1
ATOM 920 C C . ILE A 1 116 ? 16.053 -11.031 -0.372 1.00 43.84 116 ILE A C 1
ATOM 922 O O . ILE A 1 116 ? 14.906 -10.601 -0.529 1.00 43.84 116 ILE A O 1
ATOM 926 N N . SER A 1 117 ? 16.726 -11.676 -1.314 1.00 48.19 117 SER A N 1
ATOM 927 C CA . SER A 1 117 ? 16.118 -12.042 -2.580 1.00 48.19 117 SER A CA 1
ATOM 928 C C . SER A 1 117 ? 14.818 -12.791 -2.288 1.00 48.19 117 SER A C 1
ATOM 930 O O . SER A 1 117 ? 14.784 -13.641 -1.400 1.00 48.19 117 SER A O 1
ATOM 932 N N . VAL A 1 118 ? 13.742 -12.533 -3.039 1.00 51.72 118 VAL A N 1
ATOM 933 C CA . VAL A 1 118 ? 12.531 -13.380 -2.975 1.00 51.72 118 VAL A CA 1
ATOM 934 C C . VAL A 1 118 ? 12.907 -14.857 -3.199 1.00 51.72 118 VAL A C 1
ATOM 936 O O . VAL A 1 118 ? 12.253 -15.755 -2.681 1.00 51.72 118 VAL A O 1
ATOM 939 N N . CYS A 1 119 ? 14.041 -15.107 -3.866 1.00 58.31 119 CYS A N 1
ATOM 940 C CA . CYS A 1 119 ? 14.638 -16.426 -4.052 1.00 58.31 119 CYS A CA 1
ATOM 941 C C . CYS A 1 119 ? 15.134 -17.100 -2.759 1.00 58.31 119 CYS A C 1
ATOM 943 O O . CYS A 1 119 ? 15.491 -18.276 -2.807 1.00 58.31 119 CYS A O 1
ATOM 945 N N . ASP A 1 120 ? 15.205 -16.401 -1.626 1.00 75.31 120 ASP A N 1
ATOM 946 C CA . ASP A 1 120 ? 15.661 -16.950 -0.345 1.00 75.31 120 ASP A CA 1
ATOM 947 C C . ASP A 1 120 ? 14.511 -17.401 0.558 1.00 75.31 120 ASP A C 1
ATOM 949 O O . ASP A 1 120 ? 14.773 -17.934 1.636 1.00 75.31 120 ASP A O 1
ATOM 953 N N . PHE A 1 121 ? 13.257 -17.237 0.129 1.00 81.50 121 PHE A N 1
ATOM 954 C CA . PHE A 1 121 ? 12.086 -17.762 0.824 1.00 81.50 121 PHE A CA 1
ATOM 955 C C . PHE A 1 121 ? 11.516 -18.971 0.082 1.00 81.50 121 PHE A C 1
ATOM 957 O O . PHE A 1 121 ? 11.335 -18.943 -1.132 1.00 81.50 121 PHE A O 1
ATOM 964 N N . LEU A 1 122 ? 11.224 -20.038 0.822 1.00 86.69 122 LEU A N 1
ATOM 965 C CA . LEU A 1 122 ? 10.608 -21.259 0.315 1.00 86.69 122 LEU A CA 1
ATOM 966 C C . LEU A 1 122 ? 9.365 -21.599 1.153 1.00 86.69 122 LEU A C 1
ATOM 968 O O . LEU A 1 122 ? 9.367 -21.362 2.367 1.00 86.69 122 LEU A O 1
ATOM 972 N N . PRO A 1 123 ? 8.303 -22.140 0.535 1.00 91.00 123 PRO A N 1
ATOM 973 C CA . PRO A 1 123 ? 7.124 -22.588 1.261 1.00 91.00 123 PRO A CA 1
ATOM 974 C C . PRO A 1 123 ? 7.409 -23.892 2.016 1.00 91.00 123 PRO A C 1
ATOM 976 O O . PRO A 1 123 ? 8.105 -24.778 1.520 1.00 91.00 123 PRO A O 1
ATOM 979 N N . CYS A 1 124 ? 6.835 -24.035 3.208 1.00 91.94 124 CYS A N 1
ATOM 980 C CA . CYS A 1 124 ? 6.783 -25.314 3.910 1.00 91.94 124 CYS A CA 1
ATOM 981 C C . CYS A 1 124 ? 5.845 -26.289 3.196 1.00 91.94 124 CYS A C 1
ATOM 983 O O . CYS A 1 124 ? 4.706 -25.939 2.901 1.00 91.94 124 CYS A O 1
ATOM 985 N N . LYS A 1 125 ? 6.272 -27.540 2.990 1.00 89.25 125 LYS A N 1
ATOM 986 C CA . LYS A 1 125 ? 5.424 -28.567 2.354 1.00 89.25 125 LYS A CA 1
ATOM 987 C C . LYS A 1 125 ? 4.219 -29.018 3.191 1.00 89.25 125 LYS A C 1
ATOM 989 O O . LYS A 1 125 ? 3.336 -29.670 2.652 1.00 89.25 125 LYS A O 1
ATOM 994 N N . TYR A 1 126 ? 4.206 -28.714 4.492 1.00 89.38 126 TYR A N 1
ATOM 995 C CA . TYR A 1 126 ? 3.126 -29.104 5.405 1.00 89.38 126 TYR A CA 1
ATOM 996 C C . TYR A 1 126 ? 2.112 -27.974 5.614 1.00 89.38 126 TYR A C 1
ATOM 998 O O . TYR A 1 126 ? 0.916 -28.195 5.492 1.00 89.38 126 TYR A O 1
ATOM 1006 N N . CYS A 1 127 ? 2.578 -26.757 5.925 1.00 89.94 127 CYS A N 1
ATOM 1007 C CA . CYS A 1 127 ? 1.698 -25.626 6.244 1.00 89.94 127 CYS A CA 1
ATOM 1008 C C . CYS A 1 127 ? 1.641 -24.536 5.164 1.00 89.94 127 CYS A C 1
ATOM 1010 O O . CYS A 1 127 ? 0.926 -23.554 5.342 1.00 89.94 127 CYS A O 1
ATOM 1012 N N . PHE A 1 128 ? 2.424 -24.661 4.087 1.00 84.81 128 PHE A N 1
ATOM 1013 C CA . PHE A 1 128 ? 2.492 -23.729 2.951 1.00 84.81 128 PHE A CA 1
ATOM 1014 C C . PHE A 1 128 ? 2.897 -22.280 3.277 1.00 84.81 128 PHE A C 1
ATOM 1016 O O . PHE A 1 128 ? 2.993 -21.449 2.375 1.00 84.81 128 PHE A O 1
ATOM 1023 N N . ALA A 1 129 ? 3.213 -21.968 4.536 1.00 84.00 129 ALA A N 1
ATOM 1024 C CA . ALA A 1 129 ? 3.779 -20.681 4.919 1.00 84.00 129 ALA A CA 1
ATOM 1025 C C . ALA A 1 129 ? 5.226 -20.542 4.413 1.00 84.00 129 ALA A C 1
ATOM 1027 O O . ALA A 1 129 ? 5.982 -21.516 4.364 1.00 84.00 129 ALA A O 1
ATOM 1028 N N . PHE A 1 130 ? 5.610 -19.319 4.037 1.00 85.56 130 PHE A N 1
ATOM 1029 C CA . PHE A 1 130 ? 6.936 -19.005 3.507 1.00 85.56 130 PHE A CA 1
ATOM 1030 C C . PHE A 1 130 ? 7.934 -18.732 4.632 1.00 85.56 130 PHE A C 1
ATOM 1032 O O . PHE A 1 130 ? 7.703 -17.887 5.498 1.00 85.56 130 PHE A O 1
ATOM 1039 N N . TYR A 1 131 ? 9.079 -19.402 4.568 1.00 88.25 131 TYR A N 1
ATOM 1040 C CA . TYR A 1 131 ? 10.193 -19.233 5.498 1.00 88.25 131 TYR A CA 1
ATOM 1041 C C . TYR A 1 131 ? 11.480 -18.985 4.723 1.00 88.25 131 TYR A C 1
ATOM 1043 O O . TYR A 1 131 ? 11.616 -19.418 3.580 1.00 88.25 131 TYR A O 1
ATOM 1051 N N . ARG A 1 132 ? 12.462 -18.323 5.343 1.00 86.75 132 ARG A N 1
ATOM 1052 C CA . ARG A 1 132 ? 13.805 -18.236 4.756 1.00 86.75 132 ARG A CA 1
ATOM 1053 C C . ARG A 1 132 ? 14.382 -19.642 4.596 1.00 86.75 132 ARG A C 1
ATOM 1055 O O . ARG A 1 132 ? 14.191 -20.469 5.483 1.00 86.75 132 ARG A O 1
ATOM 1062 N N . LYS A 1 133 ? 15.155 -19.904 3.540 1.00 84.31 133 LYS A N 1
ATOM 1063 C CA . LYS A 1 133 ? 15.842 -21.191 3.299 1.00 84.31 133 LYS A CA 1
ATOM 1064 C C . LYS A 1 133 ? 16.577 -21.703 4.543 1.00 84.31 133 LYS A C 1
ATOM 1066 O O . LYS A 1 133 ? 16.473 -22.875 4.887 1.00 84.31 133 LYS A O 1
ATOM 1071 N N . ILE A 1 134 ? 17.255 -20.800 5.256 1.00 84.88 134 ILE A N 1
ATOM 1072 C CA . ILE A 1 134 ? 18.003 -21.102 6.487 1.00 84.88 134 ILE A CA 1
ATOM 1073 C C . ILE A 1 134 ? 17.118 -21.487 7.683 1.00 84.88 134 ILE A C 1
ATOM 1075 O O . ILE A 1 134 ? 17.598 -22.132 8.614 1.00 84.88 134 ILE A O 1
ATOM 1079 N N . ASP A 1 135 ? 15.845 -21.096 7.666 1.00 88.44 135 ASP A N 1
ATOM 1080 C CA . ASP A 1 135 ? 14.885 -21.300 8.753 1.00 88.44 135 ASP A CA 1
ATOM 1081 C C . ASP A 1 135 ? 13.864 -22.399 8.422 1.00 88.44 135 ASP A C 1
ATOM 1083 O O . ASP A 1 135 ? 13.303 -23.008 9.335 1.00 88.44 135 ASP A O 1
ATOM 1087 N N . LEU A 1 136 ? 13.664 -22.707 7.135 1.00 92.56 136 LEU A N 1
ATOM 1088 C CA . LEU A 1 136 ? 12.695 -23.695 6.668 1.00 92.56 136 LEU A CA 1
ATOM 1089 C C . LEU A 1 136 ? 12.958 -25.087 7.259 1.00 92.56 136 LEU A C 1
ATOM 1091 O O . LEU A 1 136 ? 12.036 -25.705 7.777 1.00 92.56 136 LEU A O 1
ATOM 1095 N N . TRP A 1 137 ? 14.208 -25.560 7.275 1.00 89.31 137 TRP A N 1
ATOM 1096 C CA . TRP A 1 137 ? 14.535 -26.890 7.815 1.00 89.31 137 TRP A CA 1
ATOM 1097 C C . TRP A 1 137 ? 14.240 -27.019 9.325 1.00 89.31 137 TRP A C 1
ATOM 1099 O O . TRP A 1 137 ? 13.858 -28.092 9.800 1.00 89.31 137 TRP A O 1
ATOM 1109 N N . ARG A 1 138 ? 14.382 -25.930 10.102 1.00 90.75 138 ARG A N 1
ATOM 1110 C CA . ARG A 1 138 ? 14.010 -25.896 11.533 1.00 90.75 138 ARG A CA 1
ATOM 1111 C C . ARG A 1 138 ? 12.496 -25.895 11.700 1.00 90.75 138 ARG A C 1
ATOM 1113 O O . ARG A 1 138 ? 11.962 -26.576 12.579 1.00 90.75 138 ARG A O 1
ATOM 1120 N N . HIS A 1 139 ? 11.805 -25.145 10.845 1.00 93.44 139 HIS A N 1
ATOM 1121 C CA . HIS A 1 139 ? 10.353 -25.130 10.821 1.00 93.44 139 HIS A CA 1
ATOM 1122 C C . HIS A 1 139 ? 9.790 -26.512 10.469 1.00 93.44 139 HIS A C 1
ATOM 1124 O O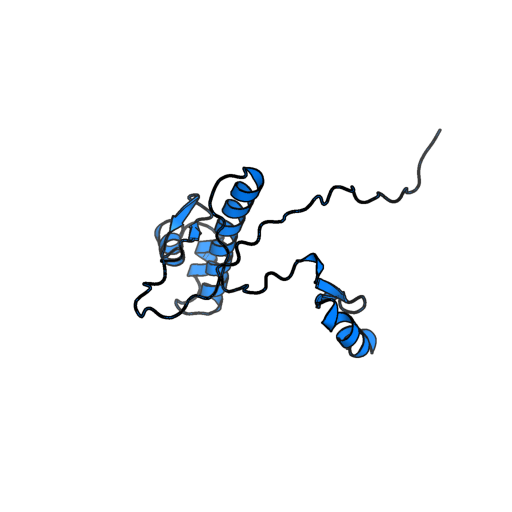 . HIS A 1 139 ? 8.962 -27.019 11.209 1.00 93.44 139 HIS A O 1
ATOM 1130 N N . GLU A 1 140 ? 10.254 -27.168 9.404 1.00 89.62 140 GLU A N 1
ATOM 1131 C CA . GLU A 1 140 ? 9.729 -28.474 8.974 1.00 89.62 140 GLU A CA 1
ATOM 1132 C C . GLU A 1 140 ? 9.878 -29.575 10.041 1.00 89.62 140 GLU A C 1
ATOM 1134 O O . GLU A 1 140 ? 9.047 -30.483 10.123 1.00 89.62 140 GLU A O 1
ATOM 1139 N N . GLN A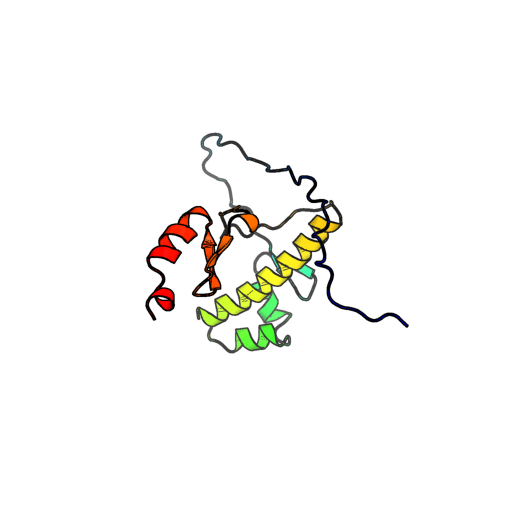 1 141 ? 10.895 -29.486 10.903 1.00 88.94 141 GLN A N 1
ATOM 1140 C CA . GLN A 1 141 ? 11.051 -30.384 12.054 1.00 88.94 141 GLN A CA 1
ATOM 1141 C C . GLN A 1 141 ? 10.027 -30.136 13.167 1.00 88.94 141 GLN A C 1
ATOM 1143 O O . GLN A 1 141 ? 9.625 -31.074 13.854 1.00 88.94 141 GLN A O 1
ATOM 1148 N N . SER A 1 142 ? 9.603 -28.886 13.348 1.00 89.62 142 SER A N 1
ATOM 1149 C CA . SER A 1 142 ? 8.709 -28.445 14.427 1.00 89.62 142 SER A CA 1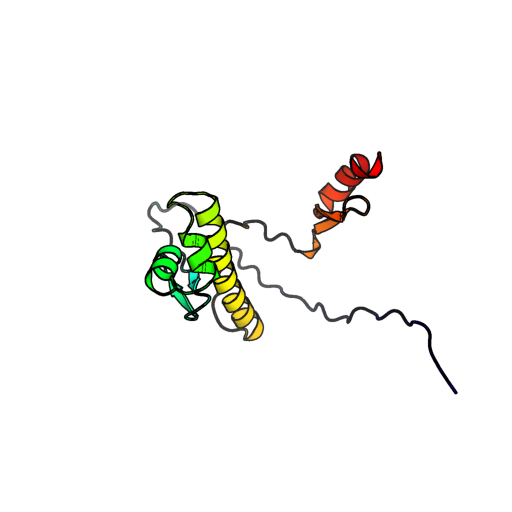
ATOM 1150 C C . SER A 1 142 ? 7.317 -28.030 13.938 1.00 89.62 142 SER A C 1
ATOM 1152 O O . SER A 1 142 ? 6.514 -27.515 14.718 1.00 89.62 142 SER A O 1
ATOM 1154 N N . CYS A 1 143 ? 7.016 -28.263 12.659 1.00 91.69 143 CYS A N 1
ATOM 1155 C CA . CYS A 1 143 ? 5.779 -27.837 12.030 1.00 91.69 143 CYS A CA 1
ATOM 1156 C C . CYS A 1 143 ? 4.594 -28.496 12.734 1.00 91.69 143 CYS A C 1
ATOM 1158 O O . CYS A 1 143 ? 4.516 -29.721 12.819 1.00 91.69 143 CYS A O 1
ATOM 1160 N N . LYS A 1 144 ? 3.672 -27.676 13.242 1.00 88.31 144 LYS A N 1
ATOM 1161 C CA . LYS A 1 144 ? 2.493 -28.160 13.968 1.00 88.31 144 LYS A CA 1
ATOM 1162 C C . LYS A 1 144 ? 1.588 -28.998 13.061 1.00 88.31 144 LYS A C 1
ATOM 1164 O O . LYS A 1 144 ? 1.217 -30.088 13.457 1.00 88.31 144 LYS A O 1
ATOM 1169 N N . VAL A 1 145 ? 1.409 -28.555 11.812 1.00 87.06 145 VAL A N 1
ATOM 1170 C CA . VAL A 1 145 ? 0.609 -29.235 10.773 1.00 87.06 145 VAL A CA 1
ATOM 1171 C C . VAL A 1 145 ? 1.203 -30.587 10.353 1.00 87.06 145 VAL A C 1
ATOM 1173 O O . VAL A 1 145 ? 0.507 -31.416 9.798 1.00 87.06 145 VAL A O 1
ATOM 1176 N N . ARG A 1 146 ? 2.495 -30.845 10.607 1.00 79.94 146 ARG A N 1
ATOM 1177 C CA . ARG A 1 146 ? 3.107 -32.165 10.356 1.00 79.94 146 ARG A CA 1
ATOM 1178 C C . ARG A 1 146 ? 2.747 -33.193 11.436 1.00 79.94 146 ARG A C 1
ATOM 1180 O O . ARG A 1 146 ? 2.868 -34.389 11.200 1.00 79.94 146 ARG A O 1
ATOM 1187 N N . LYS A 1 147 ? 2.468 -32.725 12.655 1.00 64.19 147 LYS A N 1
ATOM 1188 C CA . LYS A 1 147 ? 2.210 -33.580 13.824 1.00 64.19 147 LYS A CA 1
ATOM 1189 C C . LYS A 1 147 ? 0.728 -33.924 13.988 1.00 64.19 147 LYS A C 1
ATOM 1191 O O . LYS A 1 147 ? 0.409 -34.696 14.887 1.00 64.19 147 LYS A O 1
ATOM 1196 N N . GLU A 1 148 ? -0.121 -33.325 13.165 1.00 54.09 148 GLU A N 1
ATOM 1197 C CA . GLU A 1 148 ? -1.530 -33.670 12.975 1.00 54.09 148 GLU A CA 1
ATOM 1198 C C . GLU A 1 148 ? -1.643 -34.626 11.785 1.00 54.09 148 GLU A C 1
ATOM 1200 O O . GLU A 1 148 ? -2.414 -35.601 11.903 1.00 54.09 148 GLU A O 1
#

Organism: Nothobranchius kuhntae (NCBI:txid321403)

Solvent-accessible surface area (backbone atoms only — not comparable to full-atom values): 9659 Å² total; per-residue (Å²): 137,91,85,91,84,88,78,87,83,76,80,84,90,70,88,78,76,90,85,82,81,85,80,80,77,93,73,83,88,75,100,75,77,75,74,76,79,67,62,41,29,36,62,84,82,68,46,74,30,75,56,46,67,62,49,40,61,71,80,35,43,84,39,69,72,45,39,58,24,66,74,41,61,88,90,37,69,65,24,50,53,46,45,48,50,48,43,53,51,11,31,49,55,52,35,52,48,26,68,73,69,76,56,82,84,72,74,73,67,71,91,59,81,59,96,60,59,77,87,45,48,44,62,40,94,68,73,61,52,75,29,44,61,89,49,35,68,62,42,69,77,66,38,66,67,68,78,107

Mean predicted aligned error: 18.32 Å

Sequence (148 aa):
WKKTTETGQEIPSSLKTCKNILETKPTKEDKNIKKPSIKHFCFYCKMAFNQLAKHLENDHSGEIDVAHAIRFPKGSKVRQTLLDQICNKGDYEHNCKVVKSGEGEILVNEAKKQCISVCDFLPCKYCFAFYRKIDLWRHEQSCKVRKE